Protein AF-A0AAW9EDQ3-F1 (afdb_monomer)

Solvent-accessible surface area (backbone atoms only — not comparable to full-atom values): 5415 Å² total; per-residue (Å²): 133,66,69,71,58,52,54,54,52,51,52,52,53,56,58,68,69,63,72,73,78,84,74,53,47,76,45,67,50,73,82,43,79,45,85,44,98,93,57,60,51,73,45,69,44,77,76,49,68,49,77,81,81,81,77,81,71,70,91,62,72,89,54,98,75,81,82,90,77,95,81,72,66,83,52,97,92,78

Radius of gyration: 22.16 Å; Cα contacts (8 Å, |Δi|>4): 51; chains: 1; bounding box: 50×29×65 Å

Foldseek 3Di:
DPPVVVVVVVVVVVVVVPPDPPAFDFDKDFPDWDDDPLDIDTDMDRDDTGDDPPPDDDPCPPPPDDDDDDDDDNDPVD

InterPro domains:
  IPR057009 Fimbrial adhesin MrpH, N-terminal domain [PF24222] (24-77)

Mean predicted aligned error: 9.99 Å

Organism: Klebsiella aerogenes (NCBI:txid548)

Structure (mmCIF, N/CA/C/O backbone):
data_AF-A0AAW9EDQ3-F1
#
_entry.id   AF-A0AAW9EDQ3-F1
#
loop_
_ato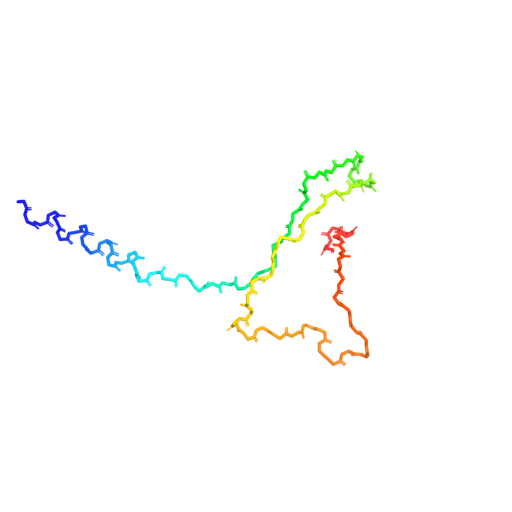m_site.group_PDB
_atom_site.id
_atom_site.type_symbol
_atom_site.label_atom_id
_atom_site.label_alt_id
_atom_site.label_comp_id
_atom_site.label_asym_id
_atom_site.label_entity_id
_atom_site.label_seq_id
_atom_site.pdbx_PDB_ins_code
_atom_site.Cartn_x
_atom_site.Cartn_y
_atom_site.Cartn_z
_atom_site.occupancy
_atom_site.B_iso_or_equiv
_atom_site.auth_seq_id
_atom_site.auth_comp_id
_atom_site.auth_asym_id
_atom_site.auth_atom_id
_atom_site.pdbx_PDB_model_num
ATOM 1 N N . MET A 1 1 ? 29.962 13.407 44.798 1.00 51.75 1 MET A N 1
ATOM 2 C CA . MET A 1 1 ? 28.897 13.830 43.854 1.00 51.75 1 MET A CA 1
ATOM 3 C C . MET A 1 1 ? 29.382 14.094 42.412 1.00 51.75 1 MET A C 1
ATOM 5 O O . MET A 1 1 ? 28.608 14.591 41.609 1.00 51.75 1 MET A O 1
ATOM 9 N N . PHE A 1 2 ? 30.626 13.746 42.039 1.00 52.06 2 PHE A N 1
ATOM 10 C CA . PHE A 1 2 ? 31.152 13.978 40.677 1.00 52.06 2 PHE A CA 1
ATOM 11 C C . PHE A 1 2 ? 31.067 12.753 39.749 1.00 52.06 2 PHE A C 1
ATOM 13 O O . PHE A 1 2 ? 30.934 12.909 38.541 1.00 52.06 2 PHE A O 1
ATOM 20 N N . ILE A 1 3 ? 31.111 11.538 40.305 1.00 55.41 3 ILE A N 1
ATOM 21 C CA . ILE A 1 3 ? 31.142 10.281 39.537 1.00 55.41 3 ILE A CA 1
ATOM 22 C C . ILE A 1 3 ? 29.778 9.973 38.894 1.00 55.41 3 ILE A C 1
ATOM 24 O O . ILE A 1 3 ? 29.722 9.675 37.707 1.00 55.41 3 ILE A O 1
ATOM 28 N N . PHE A 1 4 ? 28.669 10.166 39.617 1.00 54.34 4 PHE A N 1
ATOM 29 C CA . PHE A 1 4 ? 27.312 9.929 39.096 1.00 54.34 4 PHE A CA 1
ATOM 30 C C . PHE A 1 4 ? 26.927 10.840 37.913 1.00 54.34 4 PHE A C 1
ATOM 32 O O . PHE A 1 4 ? 26.235 10.400 37.001 1.00 54.34 4 PHE A O 1
ATOM 39 N N . LYS A 1 5 ? 27.440 12.081 37.867 1.00 56.34 5 LYS A N 1
ATOM 40 C CA . LYS A 1 5 ? 27.208 13.024 36.753 1.00 56.34 5 LYS A CA 1
ATOM 41 C C . LYS A 1 5 ? 27.897 12.591 35.451 1.00 56.34 5 LYS A C 1
ATOM 43 O O . LYS A 1 5 ? 27.395 12.874 34.368 1.00 56.34 5 LYS A O 1
ATOM 48 N N . ARG A 1 6 ? 29.037 11.892 35.549 1.00 61.03 6 ARG A N 1
ATOM 49 C CA . ARG A 1 6 ? 29.798 11.411 34.383 1.00 61.03 6 ARG A CA 1
ATOM 50 C C . ARG A 1 6 ? 29.116 10.227 33.700 1.00 61.03 6 ARG A C 1
ATOM 52 O O . ARG A 1 6 ? 29.132 10.156 32.479 1.00 61.03 6 ARG A O 1
ATOM 59 N N . PHE A 1 7 ? 28.452 9.359 34.465 1.00 66.31 7 PHE A N 1
ATOM 60 C CA . PHE A 1 7 ? 27.680 8.247 33.903 1.00 66.31 7 PHE A CA 1
ATOM 61 C C . PHE A 1 7 ? 26.471 8.720 33.086 1.00 66.31 7 PHE A C 1
ATOM 63 O O . PHE A 1 7 ? 26.234 8.189 32.007 1.00 66.31 7 PHE A O 1
ATOM 70 N N . GLN A 1 8 ? 25.760 9.762 33.533 1.00 69.81 8 GLN A N 1
ATOM 71 C CA . GLN A 1 8 ? 24.665 10.351 32.747 1.00 69.81 8 GLN A CA 1
ATOM 72 C C . GLN A 1 8 ? 25.155 10.960 31.428 1.00 69.81 8 GLN A C 1
ATOM 74 O O . GLN A 1 8 ? 24.530 10.756 30.392 1.00 69.81 8 GLN A O 1
ATOM 79 N N . ALA A 1 9 ? 26.294 11.659 31.447 1.00 75.50 9 ALA A N 1
ATOM 80 C CA . ALA A 1 9 ? 26.881 12.227 30.235 1.00 75.50 9 ALA A CA 1
ATOM 81 C C . ALA A 1 9 ? 27.282 11.140 29.222 1.00 75.50 9 ALA A C 1
ATOM 83 O O . ALA A 1 9 ? 27.041 11.300 28.029 1.00 75.50 9 ALA A O 1
ATOM 84 N N . ILE A 1 10 ? 27.830 10.017 29.697 1.00 78.94 10 ILE A N 1
ATOM 85 C CA . ILE A 1 10 ? 28.179 8.864 28.854 1.00 78.94 10 ILE A CA 1
ATOM 86 C C . ILE A 1 10 ? 26.922 8.224 28.250 1.00 78.94 10 ILE A C 1
ATOM 88 O O . ILE A 1 10 ? 26.911 7.926 27.061 1.00 78.94 10 ILE A O 1
ATOM 92 N N . PHE A 1 11 ? 25.843 8.066 29.022 1.00 76.44 11 PHE A N 1
ATOM 93 C CA . PHE A 1 11 ? 24.578 7.526 28.509 1.00 76.44 11 PHE A CA 1
ATOM 94 C C . PHE A 1 11 ? 23.946 8.408 27.426 1.00 76.44 11 PHE A C 1
ATOM 96 O O . PHE A 1 11 ? 23.485 7.885 26.415 1.00 76.44 11 PHE A O 1
ATOM 103 N N . ILE A 1 12 ? 23.958 9.733 27.602 1.00 77.75 12 ILE A N 1
ATOM 104 C CA . ILE A 1 12 ? 23.450 10.676 26.591 1.00 77.75 12 ILE A CA 1
ATOM 105 C C . ILE A 1 12 ? 24.325 10.638 25.331 1.00 77.75 12 ILE A C 1
ATOM 107 O O . ILE A 1 12 ? 23.796 10.648 24.222 1.00 77.75 12 ILE A O 1
ATOM 111 N N . LEU A 1 13 ? 25.649 10.537 25.488 1.00 76.50 13 LEU A N 1
ATOM 112 C CA . LEU A 1 13 ? 26.578 10.414 24.364 1.00 76.50 13 LEU A CA 1
ATOM 113 C C . LEU A 1 13 ? 26.331 9.123 23.568 1.00 76.50 13 LEU A C 1
ATOM 115 O O . LEU A 1 13 ? 26.263 9.163 22.346 1.00 76.50 13 LEU A O 1
ATOM 119 N N . ILE A 1 14 ? 26.149 7.991 24.256 1.00 74.44 14 ILE A N 1
ATOM 120 C CA . ILE A 1 14 ? 25.850 6.701 23.621 1.00 74.44 14 ILE A CA 1
ATOM 121 C C . ILE A 1 14 ? 24.487 6.750 22.922 1.00 74.44 14 ILE A C 1
ATOM 123 O O . ILE A 1 14 ? 24.388 6.327 21.777 1.00 74.44 14 ILE A O 1
ATOM 127 N N . ALA A 1 15 ? 23.456 7.314 23.556 1.00 68.94 15 ALA A N 1
ATOM 128 C CA . ALA A 1 15 ? 22.135 7.464 22.943 1.00 68.94 15 ALA A CA 1
ATOM 129 C C . ALA A 1 15 ? 22.159 8.375 21.699 1.00 68.94 15 ALA A C 1
ATOM 131 O O . ALA A 1 15 ? 21.457 8.101 20.730 1.00 68.94 15 ALA A O 1
ATOM 132 N N . GLY A 1 16 ? 22.999 9.417 21.692 1.00 66.56 16 GLY A N 1
ATOM 133 C CA . GLY A 1 16 ? 23.183 10.310 20.543 1.00 66.56 16 GLY A CA 1
ATOM 134 C C . GLY A 1 16 ? 23.961 9.698 19.371 1.00 66.56 16 GLY A C 1
ATOM 135 O O . GLY A 1 16 ? 23.895 10.229 18.266 1.00 66.56 16 GLY A O 1
ATOM 136 N N . LEU A 1 17 ? 24.675 8.586 19.584 1.00 70.50 17 LEU A N 1
ATOM 137 C CA . LEU A 1 17 ? 25.402 7.863 18.531 1.00 70.50 17 LEU A CA 1
ATOM 138 C C . LEU A 1 17 ? 24.510 6.881 17.753 1.00 70.50 17 LEU A C 1
ATOM 140 O O . LEU A 1 17 ? 24.910 6.408 16.692 1.00 70.50 17 LEU A O 1
ATOM 144 N N . PHE A 1 18 ? 23.299 6.595 18.241 1.00 62.03 18 PHE A N 1
ATOM 145 C CA . PHE A 1 18 ? 22.318 5.767 17.540 1.00 62.03 18 PHE A CA 1
ATOM 146 C C . PHE A 1 18 ? 21.345 6.640 16.738 1.00 62.03 18 PHE A C 1
ATOM 148 O O . PHE A 1 18 ? 20.155 6.713 17.041 1.00 62.03 18 PHE A O 1
ATOM 155 N N . SER A 1 19 ? 21.827 7.286 15.673 1.00 60.03 19 SER A N 1
ATOM 156 C CA . SER A 1 19 ? 20.924 7.713 14.600 1.00 60.03 19 SER A CA 1
ATOM 157 C C . SER A 1 19 ? 20.581 6.478 13.770 1.00 60.03 19 SER A C 1
ATOM 159 O O . SER A 1 19 ? 21.375 6.049 12.930 1.00 60.03 19 SER A O 1
ATOM 161 N N . ALA A 1 20 ? 19.428 5.865 14.032 1.00 61.28 20 ALA A N 1
ATOM 162 C CA . ALA A 1 20 ? 18.906 4.849 13.128 1.00 61.28 20 ALA A CA 1
ATOM 163 C C . ALA A 1 20 ? 18.771 5.473 11.725 1.00 61.28 20 ALA A C 1
ATOM 165 O O . ALA A 1 20 ? 18.271 6.598 11.621 1.00 61.28 20 ALA A O 1
ATOM 166 N N . PRO A 1 21 ? 19.236 4.804 10.655 1.00 59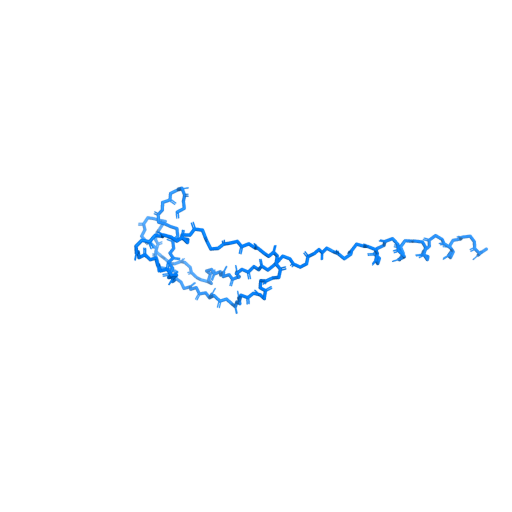.19 21 PRO A N 1
ATOM 167 C CA . PRO A 1 21 ? 19.015 5.302 9.307 1.00 59.19 21 PRO A CA 1
ATOM 168 C C . PRO A 1 21 ? 17.505 5.428 9.089 1.00 59.19 21 PRO A C 1
ATOM 170 O O . PRO A 1 21 ? 16.758 4.486 9.355 1.00 59.19 21 PRO A O 1
ATOM 173 N N . ALA A 1 22 ? 17.052 6.600 8.642 1.00 61.09 22 ALA A N 1
ATOM 174 C CA . ALA A 1 22 ? 15.665 6.791 8.250 1.00 61.09 22 ALA A CA 1
ATOM 175 C C . ALA A 1 22 ? 15.405 5.905 7.025 1.00 61.09 22 ALA A C 1
ATOM 177 O O .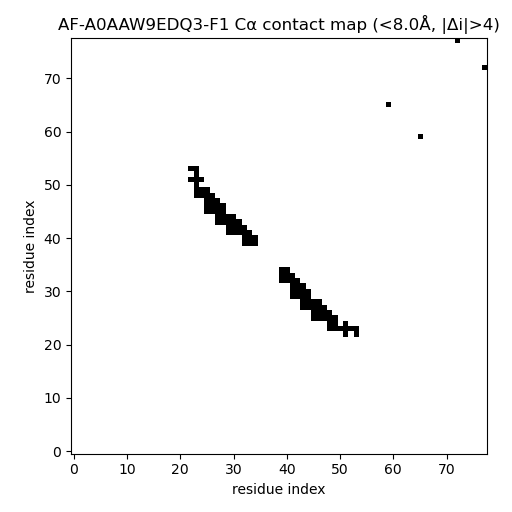 ALA A 1 22 ? 15.851 6.209 5.919 1.00 61.09 22 ALA A O 1
ATOM 178 N N . MET A 1 23 ? 14.756 4.761 7.237 1.00 65.88 23 MET A N 1
ATOM 179 C CA . MET A 1 23 ? 14.286 3.926 6.143 1.00 65.88 23 MET A CA 1
ATOM 180 C C . MET A 1 23 ? 13.116 4.642 5.486 1.00 65.88 23 MET A C 1
ATOM 182 O O . MET A 1 23 ? 12.059 4.799 6.098 1.00 65.88 23 MET A O 1
ATOM 186 N N . ALA A 1 24 ? 13.312 5.074 4.246 1.00 75.62 24 ALA A N 1
ATOM 187 C CA . ALA A 1 24 ? 12.222 5.569 3.433 1.00 75.62 24 ALA A CA 1
ATOM 188 C C . ALA A 1 24 ? 11.154 4.478 3.302 1.00 75.62 24 ALA A C 1
ATOM 190 O O . ALA A 1 24 ? 11.451 3.287 3.183 1.00 75.62 24 ALA A O 1
ATOM 191 N N . SER A 1 25 ? 9.912 4.891 3.508 1.00 92.31 25 SER A N 1
ATOM 192 C CA . SER A 1 25 ? 8.782 3.996 3.701 1.00 92.31 25 SER A CA 1
ATOM 193 C C . SER A 1 25 ? 7.538 4.625 3.090 1.00 92.31 25 SER A C 1
ATOM 195 O O . SER A 1 25 ? 7.397 5.850 3.040 1.00 92.31 25 SER A O 1
ATOM 197 N N . ILE A 1 26 ? 6.616 3.771 2.652 1.00 95.69 26 ILE A N 1
ATOM 198 C CA . ILE A 1 26 ? 5.264 4.164 2.261 1.00 95.69 26 ILE A CA 1
ATOM 199 C C . ILE A 1 26 ? 4.346 3.793 3.420 1.00 95.69 26 ILE A C 1
ATOM 201 O O . ILE A 1 26 ? 4.216 2.616 3.763 1.00 95.69 26 ILE A O 1
ATOM 205 N N . PHE A 1 27 ? 3.712 4.791 4.029 1.00 96.94 27 PHE A N 1
ATOM 206 C CA . PHE A 1 27 ? 2.802 4.581 5.148 1.00 96.94 27 PHE A CA 1
ATOM 207 C C . PHE A 1 27 ? 1.364 4.655 4.660 1.00 96.94 27 PHE A C 1
ATOM 209 O O . PHE A 1 27 ? 0.922 5.675 4.133 1.00 96.94 27 PHE A O 1
ATOM 216 N N . SER A 1 28 ? 0.624 3.571 4.861 1.00 97.94 28 SER A N 1
ATOM 217 C CA . SER A 1 28 ? -0.813 3.512 4.620 1.00 97.94 28 SER A CA 1
ATOM 218 C C . SER A 1 28 ? -1.490 2.665 5.688 1.00 97.94 28 SER A C 1
ATOM 220 O O . SER A 1 28 ? -0.859 1.796 6.295 1.00 97.94 28 SER A O 1
ATOM 222 N N . TYR A 1 29 ? -2.764 2.937 5.946 1.00 98.50 29 TYR A N 1
ATOM 223 C CA . TYR A 1 29 ? -3.559 2.187 6.911 1.00 98.50 29 TYR A CA 1
ATOM 224 C C . TYR A 1 29 ? -5.045 2.223 6.563 1.00 98.50 29 TYR A C 1
ATOM 226 O O . TYR A 1 29 ? -5.554 3.178 5.978 1.00 98.50 29 TYR A O 1
ATOM 234 N N . ILE A 1 30 ? -5.740 1.156 6.954 1.00 98.69 30 ILE A N 1
ATOM 235 C CA . ILE A 1 30 ? -7.198 1.059 6.900 1.00 98.69 30 ILE A CA 1
ATOM 236 C C . ILE A 1 30 ? -7.745 1.747 8.151 1.00 98.69 30 ILE A C 1
ATOM 238 O O . ILE A 1 30 ? -7.390 1.371 9.268 1.00 98.69 30 ILE A O 1
ATOM 242 N N . THR A 1 31 ? -8.590 2.757 7.970 1.00 98.69 31 THR A N 1
ATOM 243 C CA . THR A 1 31 ? -9.263 3.466 9.067 1.00 98.69 31 THR A CA 1
ATOM 244 C C . THR A 1 31 ? -10.567 2.784 9.465 1.00 98.69 31 THR A C 1
ATOM 246 O O . THR A 1 31 ? -10.963 2.851 10.627 1.00 98.69 31 THR A O 1
ATOM 249 N N . GLU A 1 32 ? -11.210 2.088 8.525 1.00 98.75 32 GLU A N 1
ATOM 250 C CA . GLU A 1 32 ? -12.442 1.339 8.755 1.00 98.75 32 GLU A CA 1
ATOM 251 C C . GLU A 1 32 ? -12.511 0.099 7.854 1.00 98.75 32 GLU A C 1
ATOM 253 O O . GLU A 1 32 ? -12.167 0.151 6.673 1.00 98.75 32 GLU A O 1
ATOM 258 N N . SER A 1 33 ? -12.995 -1.015 8.407 1.00 98.56 33 SER A N 1
ATOM 259 C CA . SER A 1 33 ? -13.279 -2.249 7.673 1.00 98.56 33 SER A CA 1
ATOM 260 C C . SER A 1 33 ? -14.680 -2.737 8.024 1.00 98.56 33 SER A C 1
ATOM 262 O O . SER A 1 33 ? -14.914 -3.190 9.146 1.00 98.56 33 SER A O 1
ATOM 264 N N . THR A 1 34 ? -15.598 -2.693 7.063 1.00 98.81 34 THR A N 1
ATOM 265 C CA . THR A 1 34 ? -16.992 -3.135 7.239 1.00 98.81 34 THR A CA 1
ATOM 266 C C . THR A 1 34 ? -17.286 -4.398 6.430 1.00 98.81 34 THR A C 1
ATOM 268 O O . THR A 1 34 ? -16.549 -4.731 5.505 1.00 98.81 34 THR A O 1
ATOM 271 N N . GLY A 1 35 ? -18.361 -5.120 6.768 1.00 98.19 35 GLY A N 1
ATOM 272 C CA . GLY A 1 35 ? -18.762 -6.357 6.085 1.00 98.19 35 GLY A CA 1
ATOM 273 C C . GLY A 1 35 ? -18.247 -7.622 6.775 1.00 98.19 35 GLY A C 1
ATOM 274 O O . GLY A 1 35 ? -18.368 -7.764 7.991 1.00 98.19 35 GLY A O 1
ATOM 275 N N . THR A 1 36 ? -17.705 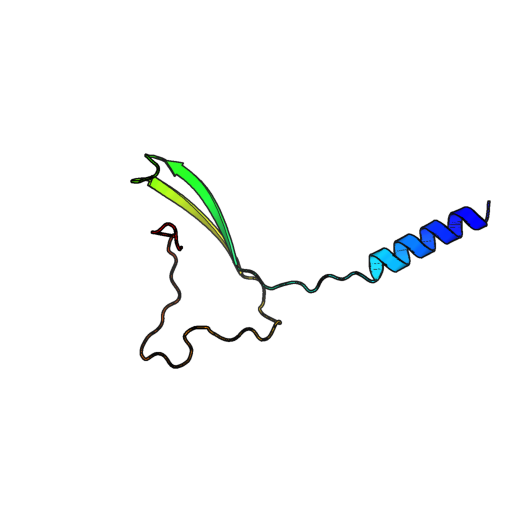-8.565 6.000 1.00 98.44 36 THR A N 1
ATOM 276 C CA . THR A 1 36 ? -17.159 -9.844 6.504 1.00 98.44 36 THR A CA 1
ATOM 277 C C . THR A 1 36 ? -15.734 -10.061 5.995 1.00 98.44 36 THR A C 1
ATOM 279 O O . THR A 1 36 ? -15.386 -9.490 4.966 1.00 98.44 36 THR A O 1
ATOM 282 N N . PRO A 1 37 ? -14.901 -10.906 6.631 1.00 97.69 37 PRO A N 1
ATOM 283 C CA . PRO A 1 37 ? -13.508 -11.085 6.208 1.00 97.69 37 PRO A CA 1
ATOM 284 C C . PRO A 1 37 ? -13.312 -11.472 4.732 1.00 97.69 37 PRO A C 1
ATOM 286 O O . PRO A 1 37 ? -12.308 -11.098 4.139 1.00 97.69 37 PRO A O 1
ATOM 289 N N . SER A 1 38 ? -14.260 -12.196 4.127 1.00 97.56 38 SER A N 1
ATOM 290 C CA . SER A 1 38 ? -14.224 -12.590 2.708 1.00 97.56 38 SER A CA 1
ATOM 291 C C . SER A 1 38 ? -14.932 -11.612 1.762 1.00 97.56 38 SER A C 1
ATOM 293 O O . SER A 1 38 ? -14.888 -11.799 0.548 1.00 97.56 38 SER A O 1
ATOM 295 N N . ASN A 1 39 ? -15.606 -10.593 2.296 1.00 98.31 39 ASN A N 1
ATOM 296 C CA . ASN A 1 39 ? -16.316 -9.563 1.544 1.00 98.31 39 ASN A CA 1
ATOM 297 C C . ASN A 1 39 ? -16.380 -8.289 2.397 1.00 98.31 39 ASN A C 1
ATOM 299 O O . ASN A 1 39 ? -17.384 -8.023 3.070 1.00 98.31 39 ASN A O 1
ATOM 303 N N . ALA A 1 40 ? -15.257 -7.573 2.436 1.00 98.56 40 ALA A N 1
ATOM 304 C CA . ALA A 1 40 ? -15.089 -6.368 3.227 1.00 98.56 40 ALA A CA 1
ATOM 305 C C . ALA A 1 40 ? -14.955 -5.134 2.334 1.00 98.56 40 ALA A C 1
ATOM 307 O O . ALA A 1 40 ? -14.399 -5.202 1.238 1.00 98.56 40 ALA A O 1
ATOM 308 N N . THR A 1 41 ? -15.437 -3.999 2.833 1.00 98.75 41 THR A N 1
ATOM 309 C CA . THR A 1 41 ? -15.137 -2.679 2.267 1.00 98.75 41 THR A CA 1
ATOM 310 C C . THR A 1 41 ? -14.146 -1.978 3.184 1.00 98.75 41 THR A C 1
ATOM 312 O O . THR A 1 41 ? -14.393 -1.872 4.388 1.00 98.75 41 THR A O 1
ATOM 315 N N . TYR A 1 42 ? -13.029 -1.518 2.618 1.00 98.75 42 TYR A N 1
ATOM 316 C CA . TYR A 1 42 ? -11.971 -0.834 3.355 1.00 98.75 42 TYR A CA 1
ATOM 317 C C . TYR A 1 42 ? -11.977 0.660 3.046 1.00 98.75 42 TYR A C 1
ATOM 319 O O . TYR A 1 42 ? -11.795 1.061 1.897 1.00 98.75 42 TYR A O 1
ATOM 327 N N . THR A 1 43 ? -12.116 1.476 4.085 1.00 98.75 43 THR A N 1
ATOM 328 C CA . THR A 1 43 ? -11.762 2.896 4.036 1.00 98.75 43 THR A CA 1
ATOM 329 C C . THR A 1 43 ? -10.291 3.003 4.417 1.00 98.75 43 THR A C 1
ATOM 331 O O . THR A 1 43 ? -9.897 2.518 5.480 1.00 98.75 43 THR A O 1
ATOM 334 N N . TYR A 1 44 ? -9.461 3.594 3.560 1.00 98.75 44 TYR A N 1
ATOM 335 C CA . TYR A 1 44 ? -8.013 3.645 3.765 1.00 98.75 44 TYR A CA 1
ATOM 336 C C . TYR A 1 44 ? -7.429 5.033 3.516 1.00 98.75 44 TYR A C 1
ATOM 338 O O . TYR A 1 44 ? -8.024 5.876 2.846 1.00 98.75 44 TYR A O 1
ATOM 346 N N . VAL A 1 45 ? -6.237 5.246 4.068 1.00 98.75 45 VAL A N 1
ATOM 347 C CA . VAL A 1 45 ? -5.408 6.432 3.856 1.00 98.75 45 VAL A CA 1
ATOM 348 C C . VAL A 1 45 ? -4.017 5.968 3.446 1.00 98.75 45 VAL A C 1
ATOM 350 O O . VAL A 1 45 ? -3.417 5.135 4.123 1.00 98.75 45 VAL A O 1
ATOM 353 N N . ILE A 1 46 ? -3.490 6.524 2.356 1.00 98.31 46 ILE A N 1
ATOM 354 C CA . ILE A 1 46 ? -2.057 6.497 2.046 1.00 98.31 46 ILE A CA 1
ATOM 355 C C . ILE A 1 46 ? -1.505 7.833 2.533 1.00 98.31 46 ILE A C 1
ATOM 357 O O . ILE A 1 46 ? -1.766 8.872 1.935 1.00 98.31 46 ILE A O 1
ATOM 361 N N . GLU A 1 47 ? -0.829 7.822 3.679 1.00 97.94 47 GLU A N 1
ATOM 362 C CA . GLU A 1 47 ? -0.507 9.046 4.414 1.00 97.94 47 GLU A CA 1
ATOM 363 C C . GLU A 1 47 ? 0.703 9.770 3.827 1.00 97.94 47 GLU A C 1
ATOM 365 O O . GLU A 1 47 ? 0.682 10.991 3.671 1.00 97.94 47 GLU A O 1
ATOM 370 N N . ARG A 1 48 ? 1.776 9.029 3.531 1.00 96.38 48 ARG A N 1
ATOM 371 C CA . ARG A 1 48 ? 3.008 9.599 2.977 1.00 96.38 48 ARG A CA 1
ATOM 372 C C . ARG A 1 48 ? 3.879 8.543 2.312 1.00 96.38 48 ARG A C 1
ATOM 374 O O . ARG A 1 48 ? 3.794 7.355 2.624 1.00 96.38 48 ARG A O 1
ATOM 381 N N . TRP A 1 49 ? 4.786 9.030 1.480 1.00 96.12 49 TRP A N 1
ATOM 382 C CA . TRP A 1 49 ? 5.963 8.311 1.020 1.00 96.12 49 TRP A CA 1
ATOM 383 C C . TRP A 1 49 ? 7.184 9.174 1.339 1.00 96.12 49 TRP A C 1
ATOM 385 O O . TRP A 1 49 ? 7.315 10.279 0.810 1.00 96.12 49 TRP A O 1
ATOM 395 N N . ASP A 1 50 ? 8.032 8.703 2.252 1.00 94.06 50 ASP A N 1
ATOM 396 C CA . ASP A 1 50 ? 9.256 9.420 2.618 1.00 94.06 50 ASP 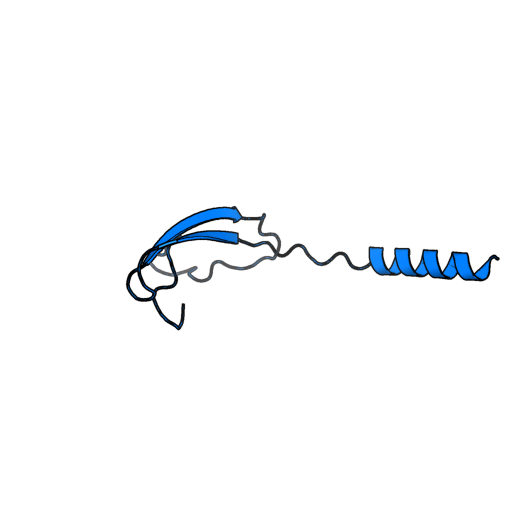A CA 1
ATOM 397 C C . ASP A 1 50 ? 10.280 9.411 1.461 1.00 94.06 50 ASP A C 1
ATOM 399 O O . ASP A 1 50 ? 10.274 8.488 0.643 1.00 94.06 50 ASP A O 1
ATOM 403 N N . PRO A 1 51 ? 11.193 10.399 1.373 1.00 92.62 51 PRO A N 1
ATOM 404 C CA . PRO A 1 51 ? 12.209 10.427 0.321 1.00 92.62 51 PRO A CA 1
ATOM 405 C C . PRO A 1 51 ? 13.123 9.190 0.322 1.00 92.62 51 PRO A C 1
ATOM 407 O O . PRO A 1 51 ? 13.851 8.952 1.285 1.00 92.62 51 PRO A O 1
ATOM 410 N N . GLU A 1 52 ? 13.162 8.452 -0.791 1.00 91.75 52 GLU A N 1
ATOM 411 C CA . GLU A 1 52 ? 14.052 7.298 -0.983 1.00 91.75 52 GLU A CA 1
ATOM 412 C C . GLU A 1 52 ? 15.513 7.720 -1.178 1.00 91.75 52 GLU A C 1
ATOM 414 O O . GLU A 1 52 ? 15.922 8.171 -2.247 1.00 91.75 52 GLU A O 1
ATOM 419 N N . THR A 1 53 ? 16.324 7.540 -0.135 1.00 89.50 53 THR A N 1
ATOM 420 C CA . THR A 1 53 ? 17.774 7.840 -0.136 1.00 89.50 53 THR A CA 1
ATOM 421 C C . THR A 1 53 ? 18.647 6.588 0.007 1.00 89.50 53 THR A C 1
ATOM 423 O O . THR A 1 53 ? 19.869 6.674 0.104 1.00 89.50 53 THR A O 1
ATOM 426 N N . SER A 1 54 ? 18.016 5.413 0.001 1.00 87.88 54 SER A N 1
ATOM 427 C CA . SER A 1 54 ? 18.614 4.107 0.298 1.00 87.88 54 SER A CA 1
ATOM 428 C C . SER A 1 54 ? 19.214 3.395 -0.924 1.00 87.88 54 SER A C 1
ATOM 430 O O . SER A 1 54 ? 19.937 2.412 -0.772 1.00 87.88 54 SER A O 1
ATOM 432 N N . GLY A 1 55 ? 18.915 3.869 -2.139 1.00 89.81 55 GLY A N 1
ATOM 433 C CA . GLY A 1 55 ? 19.343 3.229 -3.387 1.00 89.81 55 GLY A CA 1
ATOM 434 C C . GLY A 1 55 ? 18.558 1.964 -3.757 1.00 89.81 55 GLY A C 1
ATOM 435 O O . GLY A 1 55 ? 19.017 1.200 -4.607 1.00 89.81 55 GLY A O 1
ATOM 436 N N . ILE A 1 56 ? 17.391 1.726 -3.143 1.00 91.75 56 ILE A N 1
ATOM 437 C CA . ILE A 1 56 ? 16.500 0.619 -3.517 1.00 91.75 56 ILE A CA 1
ATOM 438 C C . ILE A 1 56 ? 16.057 0.782 -4.980 1.00 91.75 56 ILE A C 1
ATOM 440 O O . ILE A 1 56 ? 15.611 1.847 -5.405 1.00 91.75 56 ILE A O 1
ATOM 444 N N . LEU A 1 57 ? 16.196 -0.290 -5.762 1.00 95.25 57 LEU A N 1
ATOM 445 C CA . LEU A 1 57 ? 15.836 -0.311 -7.180 1.00 95.25 57 LEU A CA 1
ATOM 446 C C . LEU A 1 57 ? 14.338 -0.583 -7.375 1.00 95.25 57 LEU A C 1
ATOM 448 O O . LEU A 1 57 ? 13.711 -1.269 -6.570 1.00 95.25 57 LEU A O 1
ATOM 452 N N . ASN A 1 58 ? 13.779 -0.114 -8.496 1.00 96.69 58 ASN A N 1
ATOM 453 C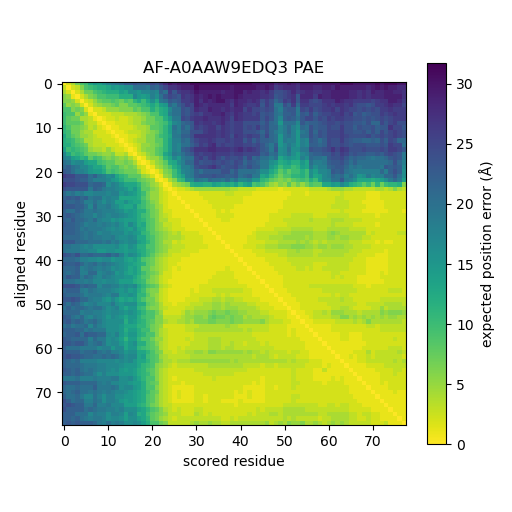 CA . ASN A 1 58 ? 12.422 -0.477 -8.906 1.00 96.69 58 ASN A CA 1
ATOM 454 C C . ASN A 1 58 ? 12.343 -2.000 -9.175 1.00 96.69 58 ASN A C 1
ATOM 456 O O . ASN A 1 58 ? 13.025 -2.477 -10.089 1.00 96.69 58 ASN A O 1
ATOM 460 N N . PRO A 1 59 ? 11.497 -2.759 -8.451 1.00 97.44 59 PRO A N 1
ATOM 461 C CA . PRO A 1 59 ? 11.451 -4.219 -8.543 1.00 97.44 59 PRO A CA 1
ATOM 462 C C . PRO A 1 59 ? 11.004 -4.759 -9.910 1.00 97.44 59 PRO A C 1
ATOM 464 O O . PRO A 1 59 ? 11.329 -5.895 -10.242 1.00 97.44 59 PRO A O 1
ATOM 467 N N . CYS A 1 60 ? 10.283 -3.972 -10.712 1.00 97.88 60 CYS A N 1
ATOM 468 C CA . CYS A 1 60 ? 9.824 -4.373 -12.047 1.00 97.88 60 CYS A CA 1
ATOM 469 C C . CYS A 1 60 ? 10.579 -3.664 -13.184 1.00 97.88 60 CYS A C 1
ATOM 471 O O . CYS A 1 60 ? 10.100 -3.617 -14.321 1.00 97.88 60 CYS A O 1
ATOM 473 N N . TYR A 1 61 ? 11.746 -3.074 -12.903 1.00 97.88 61 TYR A N 1
ATOM 474 C CA . TYR A 1 61 ? 12.563 -2.452 -13.943 1.00 97.88 61 TYR A CA 1
ATOM 475 C C . TYR A 1 61 ? 12.902 -3.461 -15.057 1.00 97.88 61 TYR A C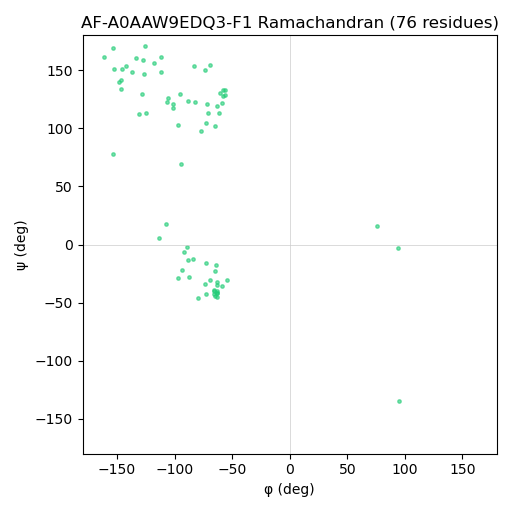 1
ATOM 477 O O . TYR A 1 61 ? 13.384 -4.560 -14.793 1.00 97.88 61 TYR A O 1
ATOM 485 N N . GLY A 1 62 ? 12.644 -3.077 -16.311 1.00 97.88 62 GLY A N 1
ATOM 486 C CA . GLY A 1 62 ? 12.879 -3.911 -17.497 1.00 97.88 62 GLY A CA 1
ATOM 487 C C . GLY A 1 62 ? 11.672 -4.730 -17.969 1.00 97.88 62 GLY A C 1
ATOM 488 O O . GLY A 1 62 ? 11.760 -5.389 -19.004 1.00 97.88 62 GLY A O 1
ATOM 489 N N . TRP A 1 63 ? 10.542 -4.690 -17.260 1.00 98.44 63 TRP A N 1
ATOM 490 C CA . TRP A 1 63 ? 9.308 -5.318 -17.740 1.00 98.44 63 TRP A CA 1
ATOM 491 C C . TRP A 1 63 ? 8.680 -4.504 -18.887 1.00 98.44 63 TRP A C 1
ATOM 493 O O . TRP A 1 63 ? 8.817 -3.279 -18.895 1.00 98.44 63 TRP A O 1
ATOM 503 N N . PRO A 1 64 ? 7.954 -5.139 -19.835 1.00 98.12 64 PRO A N 1
ATOM 504 C CA . PRO A 1 64 ? 7.324 -4.425 -20.952 1.00 98.12 64 PRO A CA 1
ATOM 505 C C . PRO A 1 64 ? 6.326 -3.351 -20.505 1.00 98.12 64 PRO A C 1
ATOM 507 O O . PRO A 1 64 ? 6.212 -2.306 -21.137 1.00 98.12 64 PRO A O 1
ATOM 510 N N . VAL A 1 65 ? 5.600 -3.623 -19.418 1.00 97.94 65 VAL A N 1
ATOM 511 C CA . VAL A 1 65 ? 4.642 -2.715 -18.787 1.00 97.94 65 VAL A CA 1
ATOM 512 C C . VAL A 1 65 ? 4.665 -2.977 -17.282 1.00 97.94 65 VAL A C 1
ATOM 514 O O . VAL A 1 65 ? 4.624 -4.131 -16.856 1.00 97.94 65 VAL A O 1
ATOM 517 N N . CYS A 1 66 ? 4.720 -1.917 -16.476 1.00 98.25 66 CYS A N 1
ATOM 518 C CA . CYS A 1 66 ? 4.600 -1.994 -15.024 1.00 98.25 66 CYS A CA 1
ATOM 519 C C . CYS A 1 66 ? 3.900 -0.740 -14.487 1.00 98.25 66 CYS A C 1
ATOM 521 O O . CYS A 1 66 ? 4.148 0.363 -14.975 1.00 98.25 66 CYS A O 1
ATOM 523 N N . TYR A 1 67 ? 3.043 -0.916 -13.481 1.00 97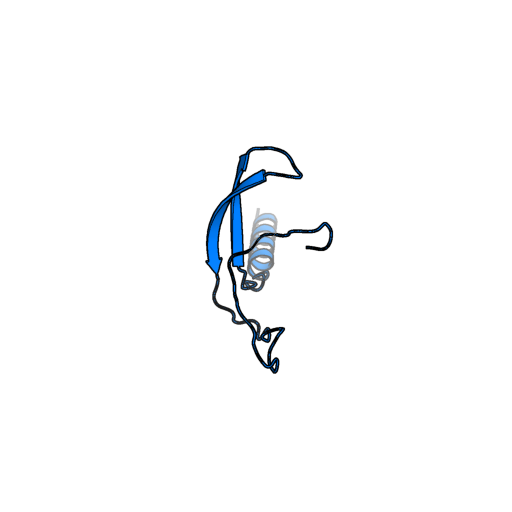.94 67 TYR A N 1
ATOM 524 C CA . TYR A 1 67 ? 2.281 0.160 -12.855 1.00 97.94 67 TYR A CA 1
ATOM 525 C C . TYR A 1 67 ? 2.481 0.159 -11.344 1.00 97.94 67 TYR A C 1
ATOM 527 O O . TYR A 1 67 ? 2.588 -0.895 -10.721 1.00 97.94 67 TYR A O 1
ATOM 535 N N . VAL A 1 68 ? 2.455 1.357 -10.766 1.00 97.81 68 VAL A N 1
ATOM 536 C CA . VAL A 1 68 ? 2.184 1.558 -9.344 1.00 97.81 68 VAL A CA 1
ATOM 537 C C . VAL A 1 68 ? 0.693 1.858 -9.197 1.00 97.81 68 VAL A C 1
ATOM 539 O O . VAL A 1 68 ? 0.153 2.686 -9.929 1.00 97.81 68 VAL A O 1
ATOM 542 N N . THR A 1 69 ? 0.010 1.150 -8.302 1.00 98.06 69 THR A N 1
ATOM 543 C CA . THR A 1 69 ? -1.443 1.263 -8.117 1.00 98.06 69 THR A CA 1
ATOM 544 C C . THR A 1 69 ? -1.786 1.280 -6.640 1.00 98.06 69 THR A C 1
ATOM 546 O O . THR A 1 69 ? -1.146 0.582 -5.85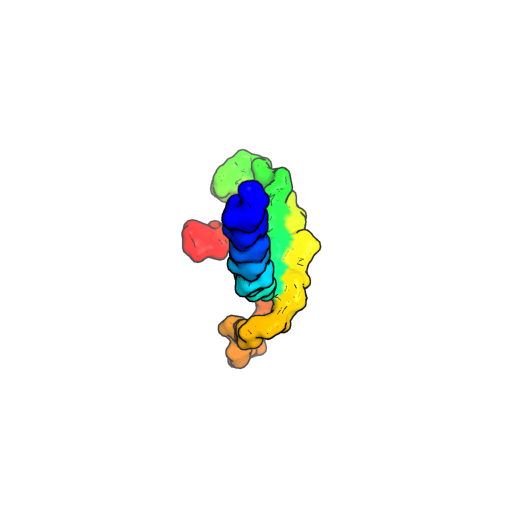5 1.00 98.06 69 THR A O 1
ATOM 549 N N . GLU A 1 70 ? -2.856 1.979 -6.279 1.00 98.25 70 GLU A N 1
ATOM 550 C CA . GLU A 1 70 ? -3.535 1.740 -5.008 1.00 98.25 70 GLU A CA 1
ATOM 551 C C . GLU A 1 70 ? -4.285 0.406 -5.105 1.00 98.25 70 GLU A C 1
ATOM 553 O O . GLU A 1 70 ? -5.085 0.204 -6.019 1.00 98.25 70 GLU A O 1
ATOM 558 N N . ASN A 1 71 ? -3.965 -0.540 -4.224 1.00 98.31 71 ASN A N 1
ATOM 559 C CA . ASN A 1 71 ? -4.533 -1.886 -4.247 1.00 98.31 71 ASN A CA 1
ATOM 560 C C . ASN A 1 71 ? -4.514 -2.490 -2.834 1.00 98.31 71 ASN A C 1
ATOM 562 O O . ASN A 1 71 ? -3.868 -1.950 -1.932 1.00 98.31 71 ASN A O 1
ATOM 566 N N . HIS A 1 72 ? -5.188 -3.619 -2.632 1.00 98.25 72 HIS A N 1
ATOM 567 C CA . HIS A 1 72 ? -5.197 -4.350 -1.365 1.00 98.25 72 HIS A CA 1
ATOM 568 C C . HIS A 1 72 ? -4.612 -5.751 -1.523 1.00 98.25 72 HIS A C 1
ATOM 570 O O . HIS A 1 72 ? -4.643 -6.346 -2.599 1.00 98.25 72 HIS A O 1
ATOM 576 N N . LYS A 1 73 ? -4.120 -6.310 -0.413 1.00 98.38 73 LYS A N 1
ATOM 577 C CA . LYS A 1 73 ? -3.771 -7.732 -0.355 1.00 98.38 73 LYS A CA 1
ATOM 578 C C . LYS A 1 73 ? -5.032 -8.543 -0.602 1.00 98.38 73 LYS A C 1
ATOM 580 O O . LYS A 1 73 ? -5.964 -8.501 0.202 1.00 98.38 73 LYS A O 1
ATOM 585 N N . HIS A 1 74 ? -5.064 -9.251 -1.722 1.00 98.00 74 HIS A N 1
ATOM 586 C CA . HIS A 1 74 ? -6.248 -10.004 -2.118 1.00 98.00 74 HIS A CA 1
ATOM 587 C C . HIS A 1 74 ? -6.195 -11.456 -1.639 1.00 98.00 74 HIS A C 1
ATOM 589 O O . HIS A 1 74 ? -7.232 -12.102 -1.495 1.00 98.00 74 HIS A O 1
ATOM 595 N N . THR A 1 75 ? -4.994 -11.971 -1.366 1.00 98.00 75 THR A N 1
ATOM 596 C CA . THR A 1 75 ? -4.788 -13.356 -0.945 1.00 98.00 75 THR A CA 1
ATOM 597 C C . THR A 1 75 ? -4.015 -13.436 0.368 1.00 98.00 75 THR A C 1
ATOM 599 O O . THR A 1 75 ? -3.455 -12.455 0.855 1.00 98.00 75 THR A O 1
ATOM 602 N N . VAL A 1 76 ? -3.934 -14.642 0.938 1.00 97.12 76 VAL A N 1
ATOM 603 C CA . VAL A 1 76 ? -3.115 -14.904 2.135 1.00 97.12 76 VAL A CA 1
ATOM 604 C C . VAL A 1 76 ? -1.612 -14.701 1.899 1.00 97.12 76 VAL A C 1
ATOM 606 O O . VAL A 1 76 ? -0.871 -14.531 2.862 1.00 97.12 76 VAL A O 1
ATOM 609 N N . ASN A 1 77 ? -1.163 -14.684 0.639 1.00 97.44 77 ASN A N 1
ATOM 610 C CA . ASN A 1 77 ? 0.239 -14.472 0.268 1.00 97.44 77 ASN A CA 1
ATOM 611 C C . ASN A 1 77 ? 0.592 -12.987 0.072 1.00 97.44 77 ASN A C 1
ATOM 613 O O . ASN A 1 77 ? 1.750 -12.670 -0.201 1.00 97.44 77 ASN A O 1
ATOM 617 N N . GLY A 1 78 ? -0.389 -12.091 0.215 1.00 88.19 78 GLY A N 1
ATOM 618 C CA . GLY A 1 78 ? -0.305 -10.689 -0.195 1.00 88.19 78 GLY A CA 1
ATOM 619 C C . GLY A 1 78 ? -1.138 -10.397 -1.429 1.00 88.19 78 GLY A C 1
ATOM 620 O O . GLY A 1 78 ? -0.992 -9.255 -1.902 1.00 88.19 78 GLY A O 1
#

pLDDT: mean 87.21, std 15.26, range [51.75, 98.81]

Secondary structure (DSSP, 8-state):
--HHHHHHHHHHHHHHT--------EEEEEEEEEEETTEEEEEEEEEEE----S-PPPTTTT-SS---------STT-

Sequence (78 aa):
MFIFKRFQAIFILIAGLFSAPAMASIFSYITESTGTPSNATYTYVIERWDPETSGILNPCYGWPVCYVTENHKHTVNG